Protein AF-A0AAV6AVP5-F1 (afdb_monomer)

Foldseek 3Di:
DDDDDDDDDDDDDDDDPPPPDPPVPAPEAEQECVQWPDWDWDDDPPRDIDIDTDGDDDDDPDDHHYDYPPDDLPDDQVPDDDDDPPDDDPDDDDDNPPPDPLSVLVVQAQHKDWDWDQDPPPRDTDIFIWRFHDPPVFTWTGGPPDIDTHDD

Mean predicted aligned error: 14.75 Å

Radius of gyration: 27.91 Å; Cα contacts (8 Å, |Δi|>4): 156; chains: 1; bounding box: 73×73×61 Å

Secondary structure (DSSP, 8-state):
--------------------------PEEEE-GGGEEEEEEEE-STT-EEEEEEE---PPSS--EEEE-S--TT--GGG-----TT--------------HHHHHHHTTTSEEEEEEE-TTT-PEEEEEEEEEE-BTB-EEEETTEEEES--

pLDDT: mean 81.39, std 17.06, range [33.38, 96.62]

Solvent-accessible surface area (backbone atoms only — not comparable to full-atom values): 10506 Å² total; per-residue (Å²): 142,85,84,89,85,87,84,88,81,89,76,95,75,79,89,75,79,75,74,75,70,75,77,81,65,48,68,76,40,79,43,52,69,87,36,52,76,49,75,48,78,47,81,52,75,92,90,40,68,52,74,48,78,41,66,66,77,90,82,70,93,74,80,76,38,75,42,75,46,92,62,68,92,81,62,57,71,95,73,68,81,88,86,59,91,98,62,82,87,88,79,87,86,80,84,84,76,66,87,39,76,64,53,52,50,60,72,36,49,79,33,82,44,80,46,77,45,65,40,92,88,78,68,48,73,48,77,48,64,27,34,32,70,43,61,92,88,50,45,29,34,33,46,85,96,45,78,46,70,57,78,131

Nearest PDB structures (foldseek):
  2y6e-assembly1_E  TM=3.381E-01  e=1.657E+00  Homo sapiens
  2y6e-assembly1_F  TM=3.401E-01  e=2.558E+00  Homo sapiens
  6crn-assembly1_A  TM=3.438E-01  e=2.260E+00  Homo sapiens

Structure (mmCIF, N/CA/C/O backbone):
data_AF-A0AAV6AVP5-F1
#
_entry.id   AF-A0AAV6AVP5-F1
#
loop_
_atom_site.group_PDB
_atom_site.id
_atom_site.type_symbol
_atom_site.label_atom_id
_atom_site.label_alt_id
_atom_site.label_comp_id
_atom_site.label_asym_id
_atom_site.label_entity_id
_atom_site.label_seq_id
_atom_site.pdbx_PDB_ins_code
_atom_site.Cartn_x
_atom_site.Cartn_y
_atom_site.Cartn_z
_atom_site.occupancy
_atom_site.B_iso_or_equiv
_atom_site.auth_seq_id
_atom_site.auth_comp_id
_atom_site.auth_asym_id
_atom_site.auth_atom_id
_atom_site.pdbx_PDB_model_num
ATOM 1 N N . MET A 1 1 ? -54.009 -37.747 -18.971 1.00 41.84 1 MET A N 1
ATOM 2 C CA . MET A 1 1 ? -53.974 -38.785 -20.026 1.00 41.84 1 MET A CA 1
ATOM 3 C C . MET A 1 1 ? -52.894 -38.330 -20.982 1.00 41.84 1 MET A C 1
ATOM 5 O O . MET A 1 1 ? -5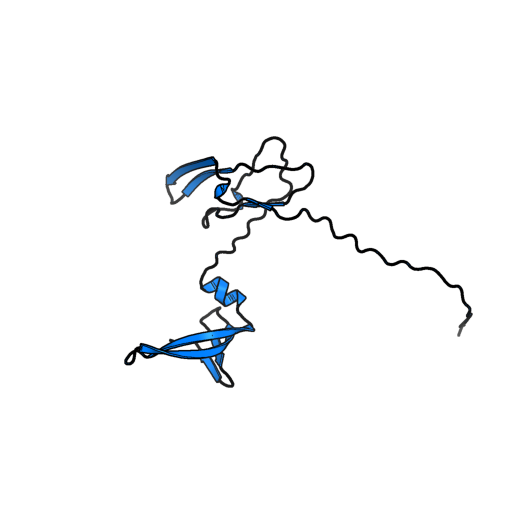3.072 -37.266 -21.544 1.00 41.84 1 MET A O 1
ATOM 9 N N . SER A 1 2 ? -51.694 -38.883 -21.063 1.00 33.38 2 SER A N 1
ATOM 10 C CA . SER A 1 2 ? -51.144 -40.251 -21.035 1.00 33.38 2 SER A CA 1
ATOM 11 C C . SER A 1 2 ? -49.611 -40.068 -20.927 1.00 33.38 2 SER A C 1
ATOM 13 O O . SER A 1 2 ? -49.127 -39.019 -21.327 1.00 33.38 2 SER A O 1
ATOM 15 N N . CYS A 1 3 ? -48.740 -40.957 -20.473 1.00 35.78 3 CYS A N 1
ATOM 16 C CA . CYS A 1 3 ? -48.776 -42.267 -19.842 1.00 35.78 3 CYS A CA 1
ATOM 17 C C . CYS A 1 3 ? -47.392 -42.399 -19.170 1.00 35.78 3 CYS A C 1
ATOM 19 O O . CYS A 1 3 ? -46.407 -41.865 -19.676 1.00 35.78 3 CYS A O 1
ATOM 21 N N . PHE A 1 4 ? -47.337 -43.056 -18.019 1.00 43.09 4 PHE A N 1
ATOM 22 C CA . PHE A 1 4 ? -46.135 -43.287 -17.223 1.00 43.09 4 PHE A CA 1
ATOM 23 C C . PHE A 1 4 ? -45.552 -44.643 -17.636 1.00 43.09 4 PHE A C 1
ATOM 25 O O . PHE A 1 4 ? -46.286 -45.628 -17.596 1.00 43.09 4 PHE A O 1
ATOM 32 N N . GLU A 1 5 ? -44.269 -44.722 -17.989 1.00 38.12 5 GLU A N 1
ATOM 33 C CA . GLU A 1 5 ? -43.551 -45.999 -18.039 1.00 38.12 5 GLU A CA 1
ATOM 34 C C . GLU A 1 5 ? -42.334 -45.958 -17.122 1.00 38.12 5 GLU A C 1
ATOM 36 O O . GLU A 1 5 ? -41.559 -45.003 -17.070 1.00 38.12 5 GLU A O 1
ATOM 41 N N . ARG A 1 6 ? -42.261 -47.013 -16.319 1.00 47.00 6 ARG A N 1
ATOM 42 C CA . ARG A 1 6 ? -41.409 -47.210 -15.161 1.00 47.00 6 ARG A CA 1
ATOM 43 C C . ARG A 1 6 ? -40.645 -48.492 -15.465 1.00 47.00 6 ARG A C 1
ATOM 45 O O . ARG A 1 6 ? -41.274 -49.545 -15.525 1.00 47.00 6 ARG A O 1
ATOM 52 N N . THR A 1 7 ? -39.326 -48.428 -15.612 1.00 46.28 7 THR A N 1
ATOM 53 C CA . THR A 1 7 ? -38.514 -49.645 -15.764 1.00 46.28 7 THR A CA 1
ATOM 54 C C . THR A 1 7 ? -37.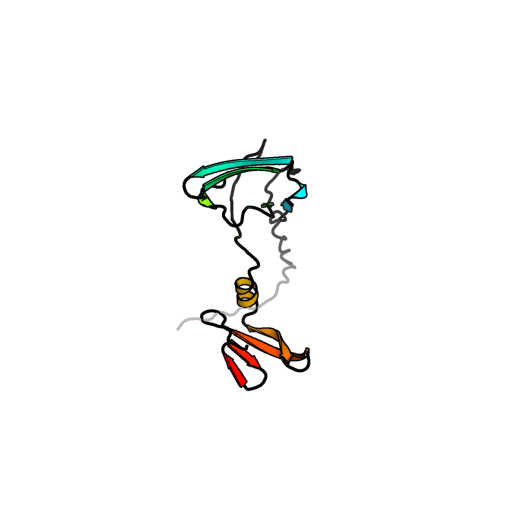248 -49.534 -14.928 1.00 46.28 7 THR A C 1
ATOM 56 O O . THR A 1 7 ? -36.420 -48.648 -15.114 1.00 46.28 7 THR A O 1
ATOM 59 N N . SER A 1 8 ? -37.147 -50.431 -13.952 1.00 42.53 8 SER A N 1
ATOM 60 C CA . SER A 1 8 ? -35.997 -50.671 -13.086 1.00 42.53 8 SER A CA 1
ATOM 61 C C . SER A 1 8 ? -35.027 -51.656 -13.737 1.00 42.53 8 SER A C 1
ATOM 63 O O . SER A 1 8 ? -35.500 -52.645 -14.289 1.00 42.53 8 SER A O 1
ATOM 65 N N . ALA A 1 9 ? -33.717 -51.466 -13.559 1.00 41.75 9 ALA A N 1
ATOM 66 C CA . ALA A 1 9 ? -32.787 -52.465 -13.002 1.00 41.75 9 ALA A CA 1
ATOM 67 C C . ALA A 1 9 ? -31.327 -52.144 -13.369 1.00 41.75 9 ALA A C 1
ATOM 69 O O . ALA A 1 9 ? -30.958 -52.117 -14.535 1.00 41.75 9 ALA A O 1
ATOM 70 N N . GLY A 1 10 ? -30.531 -51.939 -12.318 1.00 40.50 10 GLY A N 1
ATOM 71 C CA . GLY A 1 10 ? -29.137 -52.354 -12.140 1.00 40.50 10 GLY A CA 1
ATOM 72 C C . GLY A 1 10 ? -28.160 -52.339 -13.317 1.00 40.50 10 GLY A C 1
ATOM 73 O O . GLY A 1 10 ? -28.176 -53.229 -14.156 1.00 40.50 10 GLY A O 1
ATOM 74 N N . ALA A 1 11 ? -27.148 -51.481 -13.207 1.00 42.66 11 ALA A N 1
ATOM 75 C CA . ALA A 1 11 ? -25.770 -51.869 -13.490 1.00 42.66 11 ALA A CA 1
ATOM 76 C C . ALA A 1 11 ? -24.821 -50.961 -12.700 1.00 42.66 11 ALA A C 1
ATOM 78 O O . ALA A 1 11 ? -24.947 -49.738 -12.729 1.00 42.66 11 ALA A O 1
ATOM 79 N N . LEU A 1 12 ? -23.895 -51.584 -11.968 1.00 47.47 12 LEU A N 1
ATOM 80 C CA . LEU A 1 12 ? -22.757 -50.927 -11.341 1.00 47.47 12 LEU A CA 1
ATOM 81 C C . LEU A 1 12 ? -22.002 -50.102 -12.393 1.00 47.47 12 LEU A C 1
ATOM 83 O O . LEU A 1 12 ? -21.550 -50.658 -13.392 1.00 47.47 12 LEU A O 1
ATOM 87 N N . ALA A 1 13 ? -21.813 -48.809 -12.143 1.00 44.09 13 ALA A N 1
ATOM 88 C CA . ALA A 1 13 ? -20.882 -47.980 -12.894 1.00 44.09 13 ALA A CA 1
ATOM 89 C C . ALA A 1 13 ? -19.922 -47.307 -11.914 1.00 44.09 13 ALA A C 1
ATOM 91 O O . ALA A 1 13 ? -20.317 -46.752 -10.889 1.00 44.09 13 ALA A O 1
ATOM 92 N N . ALA A 1 14 ? -18.647 -47.475 -12.225 1.00 44.56 14 ALA A N 1
ATOM 93 C CA . ALA A 1 14 ? -17.501 -47.208 -11.392 1.00 44.56 14 ALA A CA 1
ATOM 94 C C . ALA A 1 14 ? -17.363 -45.740 -10.960 1.00 44.56 14 ALA A C 1
ATOM 96 O O . ALA A 1 14 ? -17.593 -44.813 -11.729 1.00 44.56 14 ALA A O 1
ATOM 97 N N . LEU A 1 15 ? -16.913 -45.590 -9.715 1.00 53.75 15 LEU A N 1
ATOM 98 C CA . LEU A 1 15 ? -15.868 -44.675 -9.261 1.00 53.75 15 LEU A CA 1
ATOM 99 C C . LEU A 1 15 ? -15.406 -43.624 -10.291 1.00 53.75 15 LEU A C 1
ATOM 101 O O . LEU A 1 15 ? -14.488 -43.860 -11.072 1.00 53.75 15 LEU A O 1
ATOM 105 N N . ALA A 1 16 ? -15.967 -42.425 -10.195 1.00 46.22 16 ALA A N 1
ATOM 106 C CA . ALA A 1 16 ? -15.292 -41.208 -10.617 1.00 46.22 16 ALA A CA 1
ATOM 107 C C . ALA A 1 16 ? -15.152 -40.318 -9.379 1.00 46.22 16 ALA A C 1
ATOM 109 O O . ALA A 1 16 ? -15.966 -39.429 -9.136 1.00 46.22 16 ALA A O 1
ATOM 110 N N . LEU A 1 17 ? -14.124 -40.584 -8.562 1.00 50.38 17 LEU A N 1
ATOM 111 C CA . LEU A 1 17 ? -13.560 -39.516 -7.743 1.00 50.38 17 LEU A CA 1
ATOM 112 C C . LEU A 1 17 ? -13.022 -38.493 -8.745 1.00 50.38 17 LEU A C 1
ATOM 114 O O . LEU A 1 17 ? -11.951 -38.681 -9.320 1.00 50.38 17 LEU A O 1
ATOM 118 N N . ALA A 1 18 ? -13.803 -37.447 -8.996 1.00 50.84 18 ALA A N 1
ATOM 119 C CA . ALA A 1 18 ? -13.290 -36.236 -9.597 1.00 50.84 18 ALA A CA 1
ATOM 120 C C . ALA A 1 18 ? -12.212 -35.715 -8.642 1.00 50.84 18 ALA A C 1
ATOM 122 O O . ALA A 1 18 ? -12.508 -35.115 -7.610 1.00 50.84 18 ALA A O 1
ATOM 123 N N . LEU A 1 19 ? -10.954 -36.027 -8.954 1.00 52.81 19 LEU A N 1
ATOM 124 C CA . LEU A 1 19 ? -9.812 -35.282 -8.459 1.00 52.81 19 LEU A CA 1
ATOM 125 C C . LEU A 1 19 ? -10.066 -33.840 -8.886 1.00 52.81 19 LEU A C 1
ATOM 127 O O . LEU A 1 19 ? -9.881 -33.493 -10.051 1.00 52.81 19 LEU A O 1
ATOM 131 N N . ALA A 1 20 ? -10.557 -33.028 -7.951 1.00 54.00 20 ALA A N 1
ATOM 132 C CA . ALA A 1 20 ? -10.420 -31.592 -8.040 1.00 54.00 20 ALA A CA 1
ATOM 133 C C . ALA A 1 20 ? -8.921 -31.354 -8.219 1.00 54.00 20 ALA A C 1
ATOM 135 O O . ALA A 1 20 ? -8.138 -31.542 -7.284 1.00 54.00 20 ALA A O 1
ATOM 136 N N . ALA A 1 21 ? -8.511 -31.068 -9.455 1.00 55.28 21 ALA A N 1
ATOM 137 C CA . ALA A 1 21 ? -7.186 -30.548 -9.696 1.00 55.28 21 ALA A CA 1
ATOM 138 C C . ALA A 1 21 ? -7.073 -29.327 -8.780 1.00 55.28 21 ALA A C 1
ATOM 140 O O . ALA A 1 21 ? -7.981 -28.488 -8.806 1.00 55.28 21 ALA A O 1
ATOM 141 N N . PRO A 1 22 ? -6.039 -29.227 -7.928 1.00 50.34 22 PRO A N 1
ATOM 142 C CA . PRO A 1 22 ? -5.747 -27.935 -7.354 1.00 50.34 22 PRO A CA 1
ATOM 143 C C . PRO A 1 22 ? -5.574 -27.027 -8.564 1.00 50.34 22 PRO A C 1
ATOM 145 O O . PRO A 1 22 ? -4.769 -27.338 -9.447 1.00 50.34 22 PRO A O 1
ATOM 148 N N . ASP A 1 23 ? -6.388 -25.976 -8.656 1.00 48.03 23 ASP A N 1
ATOM 149 C CA . ASP A 1 23 ? -6.064 -24.863 -9.525 1.00 48.03 23 ASP A CA 1
ATOM 150 C C . ASP A 1 23 ? -4.599 -24.572 -9.228 1.00 48.03 23 ASP A C 1
ATOM 152 O O . ASP A 1 23 ? -4.240 -24.181 -8.112 1.00 48.03 23 ASP A O 1
ATOM 156 N N . ALA A 1 24 ? -3.730 -24.853 -10.196 1.00 49.91 24 ALA A N 1
ATOM 157 C CA . ALA A 1 24 ? -2.346 -24.430 -10.159 1.00 49.91 24 ALA A CA 1
ATOM 158 C C . ALA A 1 24 ? -2.346 -22.918 -10.414 1.00 49.91 24 ALA A C 1
ATOM 160 O O . ALA A 1 24 ? -1.735 -22.420 -11.355 1.00 49.91 24 ALA A O 1
ATOM 161 N N . GLY A 1 25 ? -3.105 -22.184 -9.595 1.00 55.25 25 GLY A N 1
ATOM 162 C CA . GLY A 1 25 ? -2.993 -20.758 -9.451 1.00 55.25 25 GLY A CA 1
ATOM 163 C C . GLY A 1 25 ? -1.559 -20.521 -9.036 1.00 55.25 25 GLY A C 1
ATOM 164 O O . GLY A 1 25 ? -1.102 -21.063 -8.027 1.00 55.25 25 GLY A O 1
ATOM 165 N N . ALA A 1 26 ? -0.831 -19.797 -9.879 1.00 64.00 26 ALA A N 1
ATOM 166 C CA . ALA A 1 26 ? 0.538 -19.417 -9.609 1.00 64.00 26 ALA A CA 1
ATOM 167 C C . ALA A 1 26 ? 0.635 -18.923 -8.161 1.00 64.00 26 ALA A C 1
ATOM 169 O O . ALA A 1 26 ? -0.020 -17.941 -7.804 1.00 64.00 26 ALA A O 1
ATOM 170 N N . GLN A 1 27 ? 1.390 -19.644 -7.324 1.00 73.38 27 GLN A N 1
ATOM 171 C CA . GLN A 1 27 ? 1.565 -19.259 -5.929 1.00 73.38 27 GLN A CA 1
ATOM 172 C C . GLN A 1 27 ? 2.105 -17.830 -5.887 1.00 73.38 27 GLN A C 1
ATOM 174 O O . GLN A 1 27 ? 3.053 -17.493 -6.602 1.00 73.38 27 GLN A O 1
ATOM 179 N N . GLU A 1 28 ? 1.464 -16.989 -5.080 1.00 84.06 28 GLU A N 1
ATOM 180 C CA . GLU A 1 28 ? 1.883 -15.609 -4.906 1.00 84.06 28 GLU A CA 1
ATOM 181 C C . GLU A 1 28 ? 3.241 -15.569 -4.217 1.00 84.06 28 GLU A C 1
ATOM 183 O O . GLU A 1 28 ? 3.418 -16.082 -3.111 1.00 84.06 28 GLU A O 1
ATOM 188 N N . ARG A 1 29 ? 4.217 -14.961 -4.890 1.00 90.12 29 ARG A N 1
ATOM 189 C CA . ARG A 1 29 ? 5.558 -14.777 -4.356 1.00 90.12 29 ARG A CA 1
ATOM 190 C C . ARG A 1 29 ? 5.741 -13.338 -3.908 1.00 90.12 29 ARG A C 1
ATOM 192 O O . ARG A 1 29 ? 5.702 -12.414 -4.720 1.00 90.12 29 ARG A O 1
ATOM 199 N N . ALA A 1 30 ? 6.019 -13.165 -2.622 1.00 90.00 30 ALA A N 1
ATOM 200 C CA . ALA A 1 30 ? 6.412 -11.881 -2.067 1.00 90.00 30 ALA A CA 1
ATOM 201 C C . ALA A 1 30 ? 7.763 -11.414 -2.635 1.00 90.00 30 ALA A C 1
ATOM 203 O O . ALA A 1 30 ? 8.727 -12.179 -2.718 1.00 90.00 30 ALA A O 1
ATOM 204 N N . VAL A 1 31 ? 7.828 -10.135 -2.989 1.00 92.88 31 VAL A N 1
ATOM 205 C CA . VAL A 1 31 ? 9.036 -9.394 -3.351 1.00 92.88 31 VAL A CA 1
ATOM 206 C C . VAL A 1 31 ? 9.225 -8.315 -2.281 1.00 92.88 31 VAL A C 1
ATOM 208 O O . VAL A 1 31 ? 8.717 -7.199 -2.439 1.00 92.88 31 VAL A O 1
ATOM 211 N N . PRO A 1 32 ? 9.893 -8.639 -1.162 1.00 91.25 32 PRO A N 1
ATOM 212 C CA . PRO A 1 32 ? 10.068 -7.707 -0.055 1.00 91.25 32 PRO A CA 1
ATOM 213 C C . PRO A 1 32 ? 11.067 -6.585 -0.411 1.00 91.25 32 PRO A C 1
ATOM 215 O O . PRO A 1 32 ? 11.767 -6.676 -1.428 1.00 91.25 32 PRO A O 1
ATOM 218 N N . PRO A 1 33 ? 11.162 -5.519 0.407 1.00 90.69 33 PRO A N 1
ATOM 219 C CA . PRO A 1 33 ? 12.118 -4.422 0.197 1.00 90.69 33 PRO A CA 1
ATOM 220 C C . PRO A 1 33 ? 13.584 -4.886 0.169 1.00 90.69 33 PRO A C 1
ATOM 222 O O . PRO A 1 33 ? 14.438 -4.240 -0.423 1.00 90.69 33 PRO A O 1
ATOM 225 N N . GLU A 1 34 ? 13.888 -6.057 0.720 1.00 94.62 34 GLU A N 1
ATOM 226 C CA . GLU A 1 34 ? 15.229 -6.667 0.736 1.00 94.62 34 GLU A CA 1
ATOM 227 C C . GLU A 1 34 ? 15.742 -7.001 -0.676 1.00 94.62 34 GLU A C 1
ATOM 229 O O . GLU A 1 34 ? 16.945 -7.057 -0.929 1.00 94.62 34 GLU A O 1
ATOM 234 N N . ASN A 1 35 ? 14.823 -7.180 -1.628 1.00 95.44 35 ASN A N 1
ATOM 235 C CA . ASN A 1 35 ? 15.130 -7.412 -3.035 1.00 95.44 35 ASN A CA 1
ATOM 236 C C . ASN A 1 35 ? 15.451 -6.115 -3.797 1.00 95.44 35 ASN A C 1
ATOM 238 O O . ASN A 1 35 ? 15.798 -6.173 -4.982 1.00 95.44 35 ASN A O 1
ATOM 242 N N . GLN A 1 36 ? 15.322 -4.949 -3.162 1.00 96.19 36 GLN A N 1
ATOM 243 C CA . GLN A 1 36 ? 15.578 -3.646 -3.761 1.00 96.19 36 GLN A CA 1
ATOM 244 C C . GLN A 1 36 ? 17.071 -3.434 -4.018 1.00 96.19 36 GLN A C 1
ATOM 246 O O . GLN A 1 36 ? 17.919 -3.515 -3.137 1.00 96.19 36 GLN A O 1
ATOM 251 N N . THR A 1 37 ? 17.398 -3.125 -5.269 1.00 96.62 37 THR A N 1
ATOM 252 C CA . THR A 1 37 ? 18.777 -2.900 -5.728 1.00 96.62 37 THR A CA 1
ATOM 253 C C . THR A 1 37 ? 19.079 -1.434 -6.003 1.00 96.62 37 THR A C 1
ATOM 255 O O . THR A 1 37 ? 20.246 -1.057 -6.071 1.00 96.62 37 THR A O 1
ATOM 258 N N . ALA A 1 38 ? 18.050 -0.620 -6.236 1.00 96.19 38 ALA A N 1
ATOM 259 C CA . ALA A 1 38 ? 18.171 0.816 -6.434 1.00 96.19 38 ALA A CA 1
ATOM 260 C C . ALA A 1 38 ? 16.814 1.491 -6.215 1.00 96.19 38 ALA A C 1
ATOM 262 O O . ALA A 1 38 ? 15.785 0.942 -6.603 1.00 96.19 38 ALA A O 1
ATOM 263 N N . VAL A 1 39 ? 16.840 2.705 -5.664 1.00 95.38 39 VAL A N 1
ATOM 264 C CA . VAL A 1 39 ? 15.713 3.642 -5.683 1.00 95.38 39 VAL A CA 1
ATOM 265 C C . VAL A 1 39 ? 16.212 5.003 -6.134 1.00 95.38 39 VAL A C 1
ATOM 267 O O . VAL A 1 39 ? 17.280 5.449 -5.718 1.00 95.38 39 VAL A O 1
ATOM 270 N N . ALA A 1 40 ? 15.430 5.663 -6.979 1.00 96.56 40 ALA A N 1
ATOM 271 C CA . ALA A 1 40 ? 15.630 7.056 -7.337 1.00 96.56 40 ALA A CA 1
ATOM 272 C C . ALA A 1 40 ? 14.309 7.811 -7.209 1.00 96.56 40 ALA A C 1
ATOM 274 O O . ALA A 1 40 ? 13.265 7.327 -7.647 1.00 96.56 40 ALA A O 1
ATOM 275 N N . VAL A 1 41 ? 14.372 9.008 -6.630 1.00 95.00 41 VAL A N 1
ATOM 276 C CA . VAL A 1 41 ? 13.217 9.887 -6.442 1.00 95.00 41 VAL A CA 1
ATOM 277 C C . VAL A 1 41 ? 13.504 11.207 -7.142 1.00 95.00 41 VAL A C 1
ATOM 279 O O . VAL A 1 41 ? 14.548 11.818 -6.929 1.00 95.00 41 VAL A O 1
ATOM 282 N N . THR A 1 42 ? 12.591 11.640 -8.005 1.00 96.12 42 THR A N 1
ATOM 283 C CA . THR A 1 42 ? 12.605 12.971 -8.620 1.00 96.12 42 THR A CA 1
ATOM 284 C C . THR A 1 42 ? 11.395 13.736 -8.117 1.00 96.12 42 THR A C 1
ATOM 286 O O . THR A 1 42 ? 10.268 13.281 -8.289 1.00 96.12 42 THR A O 1
ATOM 289 N N . ILE A 1 43 ? 11.633 14.875 -7.474 1.00 95.19 43 ILE A N 1
ATOM 290 C CA . ILE A 1 43 ? 10.588 15.690 -6.855 1.00 95.19 43 ILE A CA 1
ATOM 291 C C . ILE A 1 43 ? 10.155 16.767 -7.848 1.00 95.19 43 ILE A C 1
ATOM 293 O O . ILE A 1 43 ? 10.998 17.466 -8.413 1.00 95.19 43 ILE A O 1
ATOM 297 N N . TYR A 1 44 ? 8.848 16.896 -8.038 1.00 93.25 44 TYR A N 1
ATOM 298 C CA . TYR A 1 44 ? 8.214 17.956 -8.810 1.00 93.25 44 TYR A CA 1
ATOM 299 C C . TYR A 1 44 ? 7.512 18.938 -7.867 1.00 93.25 44 TYR A C 1
ATOM 301 O O . TYR A 1 44 ? 7.410 18.728 -6.657 1.00 93.25 44 TYR A O 1
ATOM 309 N N . ASN A 1 45 ? 7.030 20.042 -8.427 1.00 90.12 45 ASN A N 1
ATOM 310 C CA . ASN A 1 45 ? 6.086 20.912 -7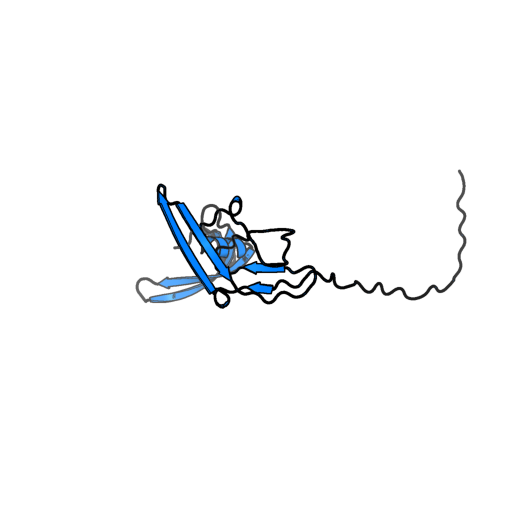.741 1.00 90.12 45 ASN A CA 1
ATOM 311 C C . ASN A 1 45 ? 4.755 20.177 -7.467 1.00 90.12 45 ASN A C 1
ATOM 313 O O . ASN A 1 45 ? 4.532 19.062 -7.933 1.00 90.12 45 ASN A O 1
ATOM 317 N N . GLU A 1 46 ? 3.872 20.805 -6.686 1.00 91.44 46 GLU A N 1
ATOM 318 C CA . GLU A 1 46 ? 2.510 20.298 -6.423 1.00 91.44 46 GLU A CA 1
ATOM 319 C C . GLU A 1 46 ? 2.455 18.957 -5.668 1.00 91.44 46 GLU A C 1
ATOM 321 O O . GLU A 1 46 ? 1.511 18.188 -5.815 1.00 91.44 46 GLU A O 1
ATOM 326 N N . ASN A 1 47 ? 3.449 18.692 -4.811 1.00 88.81 47 ASN A N 1
ATOM 327 C CA . ASN A 1 47 ? 3.538 17.471 -3.996 1.00 88.81 47 ASN A CA 1
ATOM 328 C C . ASN A 1 47 ? 3.594 16.169 -4.821 1.00 88.81 47 ASN A C 1
ATOM 330 O O . ASN A 1 47 ? 3.215 15.109 -4.327 1.00 88.81 47 ASN A O 1
ATOM 334 N N . LEU A 1 48 ? 4.082 16.228 -6.065 1.00 93.62 48 LEU A N 1
ATOM 335 C CA . LEU A 1 48 ? 4.270 15.053 -6.912 1.00 93.62 48 LEU A CA 1
ATOM 336 C C . LEU A 1 48 ? 5.736 14.608 -6.917 1.00 93.62 48 LEU A C 1
ATOM 338 O O . LEU A 1 48 ? 6.657 15.421 -6.983 1.00 93.62 48 LEU A O 1
ATOM 342 N N . ALA A 1 49 ? 5.966 13.298 -6.916 1.00 94.94 49 ALA A N 1
ATOM 343 C CA . ALA A 1 49 ? 7.286 12.723 -7.128 1.00 94.94 49 ALA A CA 1
ATOM 344 C C . ALA A 1 49 ? 7.217 11.552 -8.113 1.00 94.94 49 ALA A C 1
ATOM 346 O O . ALA A 1 49 ? 6.279 10.757 -8.087 1.00 94.94 49 ALA A O 1
ATOM 347 N N . LEU A 1 50 ? 8.239 11.428 -8.961 1.00 94.75 50 LEU A N 1
ATOM 348 C CA . LEU A 1 50 ? 8.490 10.222 -9.742 1.00 94.75 50 LEU A CA 1
ATOM 349 C C . LEU A 1 50 ? 9.430 9.318 -8.947 1.00 94.75 50 LEU A C 1
ATOM 351 O O . LEU A 1 50 ? 10.566 9.700 -8.655 1.00 94.75 50 LEU A O 1
ATOM 355 N N . VAL A 1 51 ? 8.968 8.110 -8.640 1.00 94.94 51 VAL A N 1
ATOM 356 C CA . VAL A 1 51 ? 9.755 7.084 -7.952 1.00 94.94 51 VAL A CA 1
ATOM 357 C C . VAL A 1 51 ? 10.128 5.993 -8.950 1.00 94.94 51 VAL A C 1
ATOM 359 O O . VAL A 1 51 ? 9.269 5.450 -9.640 1.00 94.94 51 VAL A O 1
ATOM 362 N N . LYS A 1 52 ? 11.418 5.667 -9.029 1.00 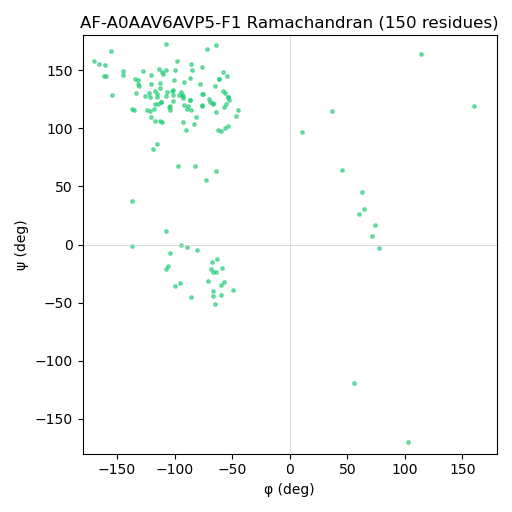95.50 52 LYS A N 1
ATOM 363 C CA . LYS A 1 52 ? 11.939 4.509 -9.761 1.00 95.50 52 LYS A CA 1
ATOM 364 C C . LYS A 1 52 ? 12.511 3.525 -8.751 1.00 95.50 52 LYS A C 1
ATOM 366 O O . LYS A 1 52 ? 13.584 3.777 -8.211 1.00 95.50 52 LYS A O 1
ATOM 371 N N . ASP A 1 53 ? 11.803 2.428 -8.514 1.00 95.38 53 ASP A N 1
ATOM 372 C CA . ASP A 1 53 ? 12.254 1.298 -7.696 1.00 95.38 53 ASP A CA 1
ATOM 373 C C . ASP A 1 53 ? 12.694 0.154 -8.624 1.00 95.38 53 ASP A C 1
ATOM 375 O O . ASP A 1 53 ? 11.995 -0.188 -9.581 1.00 95.38 53 ASP A O 1
ATOM 379 N N . ARG A 1 54 ? 13.875 -0.420 -8.372 1.00 95.56 54 ARG A N 1
ATOM 380 C CA . ARG A 1 54 ? 14.373 -1.596 -9.086 1.00 95.56 54 ARG A CA 1
ATOM 381 C C . ARG A 1 54 ? 14.648 -2.729 -8.111 1.00 95.56 54 ARG A C 1
ATOM 383 O O . ARG A 1 54 ? 15.630 -2.680 -7.364 1.00 95.56 54 ARG A O 1
ATOM 390 N N . ARG A 1 55 ? 13.888 -3.818 -8.231 1.00 95.69 55 ARG A N 1
ATOM 391 C CA . ARG A 1 55 ? 14.063 -5.039 -7.431 1.00 95.69 55 ARG A CA 1
ATOM 392 C C . ARG A 1 55 ? 14.593 -6.203 -8.264 1.00 95.69 55 ARG A C 1
ATOM 394 O O . ARG A 1 55 ? 14.288 -6.313 -9.450 1.00 95.69 55 ARG A O 1
ATOM 401 N N . ARG A 1 56 ? 15.404 -7.068 -7.651 1.00 94.69 56 ARG A N 1
ATOM 402 C CA . ARG A 1 56 ? 15.859 -8.328 -8.253 1.00 94.69 56 ARG A CA 1
ATOM 403 C C . ARG A 1 56 ? 14.915 -9.449 -7.842 1.00 94.69 56 ARG A C 1
ATOM 405 O O . ARG A 1 56 ? 14.717 -9.678 -6.654 1.00 94.69 56 ARG A O 1
ATOM 412 N N . VAL A 1 57 ? 14.377 -10.165 -8.820 1.00 92.12 57 VAL A N 1
ATOM 413 C CA . VAL A 1 57 ? 13.478 -11.301 -8.598 1.00 92.12 57 VAL A CA 1
ATOM 414 C C . VAL A 1 57 ? 13.923 -12.445 -9.493 1.00 92.12 57 VAL A C 1
ATOM 416 O O . VAL A 1 57 ? 14.130 -12.244 -10.688 1.00 92.12 57 VAL A O 1
ATOM 419 N N . ASP A 1 58 ? 14.063 -13.634 -8.918 1.00 90.00 58 ASP A N 1
ATOM 420 C CA . ASP A 1 58 ? 14.342 -14.842 -9.689 1.00 90.00 58 ASP A CA 1
ATOM 421 C C . ASP A 1 58 ? 13.037 -15.369 -10.268 1.00 90.00 58 ASP A C 1
ATOM 423 O O . ASP A 1 58 ? 12.177 -15.846 -9.52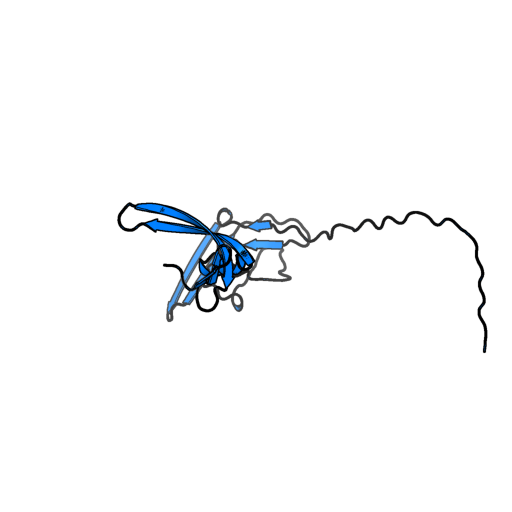9 1.00 90.00 58 ASP A O 1
ATOM 427 N N . LEU A 1 59 ? 12.869 -15.267 -11.579 1.00 88.44 59 LEU A N 1
ATOM 428 C CA . LEU A 1 59 ? 11.660 -15.732 -12.244 1.00 88.44 59 LEU A CA 1
ATOM 429 C C . LEU A 1 59 ? 11.832 -17.173 -12.703 1.00 88.44 59 LEU A C 1
ATOM 431 O O . LEU A 1 59 ? 12.886 -17.567 -13.204 1.00 88.44 59 LEU A O 1
ATOM 435 N N . THR A 1 60 ? 10.773 -17.953 -12.548 1.00 85.12 60 THR A N 1
ATOM 436 C CA . THR A 1 60 ? 10.648 -19.267 -13.173 1.00 85.12 60 THR A CA 1
ATOM 437 C C . THR A 1 60 ? 9.775 -19.124 -14.412 1.00 85.12 60 THR A C 1
ATOM 439 O O . THR A 1 60 ? 8.900 -18.264 -14.461 1.00 85.12 60 THR A O 1
ATOM 442 N N . GLY A 1 61 ? 9.988 -19.959 -15.428 1.00 84.38 61 GLY A N 1
ATOM 443 C CA . GLY A 1 61 ? 9.141 -19.928 -16.621 1.00 84.38 61 GLY A CA 1
ATOM 444 C C . GLY A 1 61 ? 7.660 -20.166 -16.293 1.00 84.38 61 GLY A C 1
ATOM 445 O O . GLY A 1 61 ? 7.339 -20.913 -15.369 1.00 84.38 61 GLY A O 1
ATOM 446 N N . GLY A 1 62 ? 6.772 -19.552 -17.077 1.00 89.31 62 GLY A N 1
ATOM 447 C CA . GLY A 1 62 ? 5.319 -19.669 -16.926 1.00 89.31 62 GLY A CA 1
ATOM 448 C C . GLY A 1 62 ? 4.668 -18.451 -16.267 1.00 89.31 62 GLY A C 1
ATOM 449 O O . GLY A 1 62 ? 5.285 -17.397 -16.121 1.00 89.31 62 GLY A O 1
ATOM 450 N N . LEU A 1 63 ? 3.390 -18.592 -15.909 1.00 90.56 63 LEU A N 1
ATOM 451 C CA . LEU A 1 63 ? 2.641 -17.551 -15.208 1.00 90.56 63 LEU A CA 1
ATOM 452 C C . LEU A 1 63 ? 3.063 -17.509 -13.739 1.00 90.56 63 LEU A C 1
ATOM 454 O O . LEU A 1 63 ? 3.063 -18.532 -13.056 1.00 90.56 63 LEU A O 1
ATOM 458 N N . GLN A 1 64 ? 3.400 -16.316 -13.256 1.00 90.62 64 GLN A N 1
ATOM 459 C CA . GLN A 1 64 ? 3.769 -16.074 -11.866 1.00 90.62 64 GLN A CA 1
ATOM 460 C C . GLN A 1 64 ? 3.016 -14.866 -11.321 1.00 90.62 64 GLN A C 1
ATOM 462 O O . GLN A 1 64 ? 2.864 -13.863 -12.017 1.00 90.62 64 GLN A O 1
ATOM 467 N N . ARG A 1 65 ? 2.589 -14.950 -10.060 1.00 91.94 65 ARG A N 1
ATOM 468 C CA . ARG A 1 65 ? 2.040 -13.816 -9.319 1.00 91.94 65 ARG A CA 1
ATOM 469 C C . ARG A 1 65 ? 3.115 -13.276 -8.382 1.00 91.94 65 ARG A C 1
ATOM 471 O O . ARG A 1 65 ? 3.660 -14.027 -7.576 1.00 91.94 65 ARG A O 1
ATOM 478 N N . LEU A 1 66 ? 3.425 -11.989 -8.506 1.00 91.81 66 LEU A N 1
ATOM 479 C CA . LEU A 1 66 ? 4.436 -11.307 -7.700 1.00 91.81 66 LEU A CA 1
ATOM 480 C C . LEU A 1 66 ? 3.774 -10.213 -6.867 1.00 91.81 66 LEU A C 1
ATOM 482 O O . LEU A 1 66 ? 3.027 -9.406 -7.411 1.00 91.81 66 LEU A O 1
ATOM 486 N N . SER A 1 67 ? 4.100 -10.170 -5.578 1.00 91.94 67 SER A N 1
ATOM 487 C CA . SER A 1 67 ? 3.566 -9.192 -4.629 1.00 91.94 67 SER A CA 1
ATOM 488 C C . SER A 1 67 ? 4.672 -8.235 -4.201 1.00 91.94 67 SER A C 1
ATOM 490 O O . SER A 1 67 ? 5.584 -8.621 -3.469 1.00 91.94 67 SER A O 1
ATOM 492 N N . PHE A 1 68 ? 4.648 -7.001 -4.702 1.00 91.62 68 PHE A N 1
ATOM 493 C CA . PHE A 1 68 ? 5.637 -5.983 -4.345 1.00 91.62 68 PHE A CA 1
ATOM 494 C C . PHE A 1 68 ? 5.228 -5.323 -3.030 1.00 91.62 68 PHE A C 1
ATOM 496 O O . PHE A 1 68 ? 4.325 -4.493 -2.993 1.00 91.62 68 PHE A O 1
ATOM 503 N N . ILE A 1 69 ? 5.903 -5.707 -1.951 1.00 89.44 69 ILE A N 1
ATOM 504 C CA . ILE A 1 69 ? 5.600 -5.220 -0.601 1.00 89.44 69 ILE A CA 1
ATOM 505 C C . ILE A 1 69 ? 6.314 -3.885 -0.370 1.00 89.44 69 ILE A C 1
ATOM 507 O O . ILE A 1 69 ? 7.402 -3.671 -0.904 1.00 89.44 69 ILE A O 1
ATOM 511 N N . ASP A 1 70 ? 5.741 -3.009 0.454 1.00 87.31 70 ASP A N 1
ATOM 512 C CA . ASP A 1 70 ? 6.359 -1.731 0.836 1.00 87.31 70 ASP A CA 1
ATOM 513 C C . ASP A 1 70 ? 6.566 -0.791 -0.367 1.00 87.31 70 ASP A C 1
ATOM 515 O O . ASP A 1 70 ? 7.633 -0.226 -0.607 1.00 87.31 70 ASP A O 1
ATOM 519 N N . VAL A 1 71 ? 5.526 -0.685 -1.197 1.00 89.38 71 VAL A N 1
ATOM 520 C CA . VAL A 1 71 ? 5.397 0.380 -2.198 1.00 89.38 71 VAL A CA 1
ATOM 521 C C . VAL A 1 71 ? 4.768 1.613 -1.550 1.00 89.38 71 VAL A C 1
ATOM 523 O O . VAL A 1 71 ? 4.060 1.507 -0.550 1.00 89.38 71 VAL A O 1
ATOM 526 N N . SER A 1 72 ? 5.020 2.800 -2.110 1.00 87.94 72 SER A N 1
ATOM 527 C CA . SER A 1 72 ? 4.525 4.053 -1.527 1.00 87.94 72 SER A CA 1
ATOM 528 C C . SER A 1 72 ? 3.013 4.017 -1.295 1.00 87.94 72 SER A C 1
ATOM 530 O O . SER A 1 72 ? 2.241 3.822 -2.229 1.00 87.94 72 SER A O 1
ATOM 532 N N . ALA A 1 73 ? 2.593 4.323 -0.068 1.00 83.81 73 ALA A N 1
ATOM 533 C CA . ALA A 1 73 ? 1.187 4.504 0.292 1.00 83.81 73 ALA A CA 1
ATOM 534 C C . ALA A 1 73 ? 0.509 5.681 -0.444 1.00 83.81 73 ALA A C 1
ATOM 536 O O . ALA A 1 73 ? -0.704 5.833 -0.396 1.00 83.81 73 ALA A O 1
ATOM 537 N N . GLN A 1 74 ? 1.278 6.548 -1.104 1.00 87.56 74 GLN A N 1
ATOM 538 C CA . GLN A 1 74 ? 0.753 7.658 -1.906 1.00 87.56 74 GLN A CA 1
ATOM 539 C C . GLN A 1 74 ? 0.914 7.409 -3.412 1.00 87.56 74 GLN A C 1
ATOM 541 O O . GLN A 1 74 ? 0.778 8.334 -4.214 1.00 87.56 74 GLN A O 1
ATOM 546 N N . ILE A 1 75 ? 1.259 6.180 -3.816 1.00 89.56 75 ILE A N 1
ATOM 547 C CA . ILE A 1 75 ? 1.339 5.831 -5.232 1.00 89.56 75 ILE A CA 1
ATOM 548 C C . ILE A 1 75 ? -0.031 6.003 -5.889 1.00 89.56 75 ILE A C 1
ATOM 550 O O . ILE A 1 75 ? -1.065 5.693 -5.305 1.00 89.56 75 ILE A O 1
ATOM 554 N N . ARG A 1 76 ? -0.025 6.485 -7.131 1.00 90.56 76 ARG A N 1
ATOM 555 C CA . ARG A 1 76 ? -1.204 6.496 -7.998 1.00 90.56 76 ARG A CA 1
ATOM 556 C C . ARG A 1 76 ? -1.171 5.220 -8.837 1.00 90.56 76 ARG A C 1
ATOM 558 O O . ARG A 1 76 ? -0.321 5.153 -9.735 1.00 90.56 76 ARG A O 1
ATOM 565 N N . PRO A 1 77 ? -2.005 4.205 -8.548 1.00 88.75 77 PRO A N 1
ATOM 566 C CA . PRO A 1 77 ? -1.887 2.882 -9.166 1.00 88.75 77 PRO A CA 1
ATOM 567 C C . PRO A 1 77 ? -1.958 2.925 -10.689 1.00 88.75 77 PRO A C 1
ATOM 569 O O . PRO A 1 77 ? -1.257 2.181 -11.366 1.00 88.75 77 PRO A O 1
ATOM 572 N N . GLU A 1 78 ? -2.724 3.872 -11.230 1.00 88.19 78 GLU A N 1
ATOM 573 C CA . GLU A 1 78 ? -2.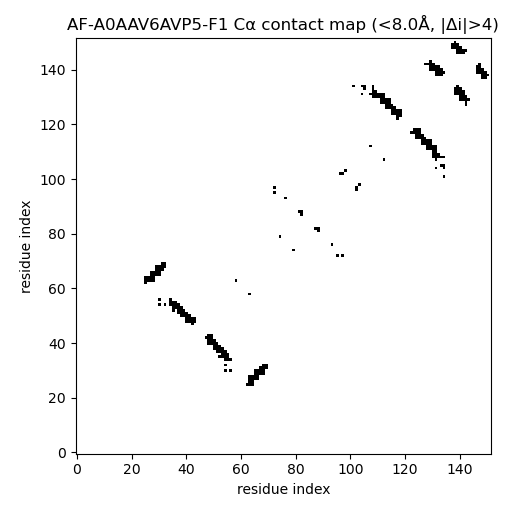925 4.073 -12.665 1.00 88.19 78 GLU A CA 1
ATOM 574 C C . GLU A 1 78 ? -1.652 4.542 -13.386 1.00 88.19 78 GLU A C 1
ATOM 576 O O . GLU A 1 78 ? -1.583 4.521 -14.612 1.00 88.19 78 GLU A O 1
ATOM 581 N N . THR A 1 79 ? -0.643 4.995 -12.635 1.00 91.38 79 THR A N 1
ATOM 582 C CA . THR A 1 79 ? 0.637 5.489 -13.165 1.00 91.38 79 THR A CA 1
ATOM 583 C C . THR A 1 79 ? 1.782 4.491 -13.002 1.00 91.38 79 THR A C 1
ATOM 585 O O . THR A 1 79 ? 2.882 4.724 -13.507 1.00 91.38 79 THR A O 1
ATOM 588 N N . ALA A 1 80 ? 1.556 3.388 -12.286 1.00 91.56 80 ALA A N 1
ATOM 589 C CA . ALA A 1 80 ? 2.594 2.418 -11.987 1.00 91.56 80 ALA A CA 1
ATOM 590 C C . ALA A 1 80 ? 2.893 1.557 -13.221 1.00 91.56 80 ALA A C 1
ATOM 592 O O . ALA A 1 80 ? 2.031 0.826 -13.698 1.00 91.56 80 ALA A O 1
ATOM 593 N N . LEU A 1 81 ? 4.135 1.614 -13.707 1.00 91.88 81 LEU A N 1
ATOM 594 C CA . LEU A 1 81 ? 4.613 0.804 -14.825 1.00 91.88 81 LEU A CA 1
ATOM 595 C C . LEU A 1 81 ? 5.641 -0.218 -14.335 1.00 91.88 81 LEU A C 1
ATOM 597 O O . LEU A 1 81 ? 6.685 0.155 -13.798 1.00 91.88 81 LEU A O 1
ATOM 601 N N . LEU A 1 82 ? 5.375 -1.499 -14.586 1.00 91.62 82 LEU A N 1
ATOM 602 C CA . LEU A 1 82 ? 6.311 -2.588 -14.323 1.00 91.62 82 LEU A CA 1
ATOM 603 C C . LEU A 1 82 ? 6.994 -3.031 -15.624 1.00 91.62 82 LEU A C 1
ATOM 605 O O . LEU A 1 82 ? 6.342 -3.254 -16.641 1.00 91.62 82 LEU A O 1
ATOM 609 N N . SER A 1 83 ? 8.318 -3.186 -15.594 1.00 90.44 83 SER A N 1
ATOM 610 C CA . SER A 1 83 ? 9.082 -3.723 -16.725 1.00 90.44 83 SER A CA 1
ATOM 611 C C . SER A 1 83 ? 10.258 -4.575 -16.249 1.00 90.44 83 SER A C 1
ATOM 613 O O . SER A 1 83 ? 10.821 -4.339 -15.179 1.00 90.44 83 SER A O 1
ATOM 615 N N . GLY A 1 84 ? 10.625 -5.580 -17.045 1.00 88.38 84 GLY A N 1
ATOM 616 C CA . GLY A 1 84 ? 11.697 -6.521 -16.734 1.00 88.38 84 GLY A CA 1
ATOM 617 C C . GLY A 1 84 ? 12.118 -7.324 -17.964 1.00 88.38 84 GLY A C 1
ATOM 618 O O . GLY A 1 84 ? 11.355 -7.473 -18.917 1.00 88.38 84 GLY A O 1
ATOM 619 N N . GLY A 1 85 ? 13.354 -7.825 -17.965 1.00 86.81 85 GLY A N 1
ATOM 620 C CA . GLY A 1 85 ? 13.869 -8.628 -19.074 1.00 86.81 85 GLY A CA 1
ATOM 621 C C . GLY A 1 85 ? 13.133 -9.964 -19.185 1.00 86.81 85 GLY A C 1
ATOM 622 O O . GLY A 1 85 ? 13.136 -10.738 -18.234 1.00 86.81 85 GLY A O 1
ATOM 623 N N . GLY A 1 86 ? 12.523 -10.236 -20.342 1.00 84.31 86 GLY A N 1
ATOM 624 C CA . GLY A 1 86 ? 11.842 -11.508 -20.611 1.00 84.31 86 GLY A CA 1
ATOM 625 C C . GLY A 1 86 ? 10.492 -11.684 -19.908 1.00 84.31 86 GLY A C 1
ATOM 626 O O . GLY A 1 86 ? 10.003 -12.806 -19.829 1.00 84.31 86 GLY A O 1
ATOM 627 N N . VAL A 1 87 ? 9.890 -10.601 -19.407 1.00 89.38 87 VAL A N 1
ATOM 628 C CA . VAL A 1 87 ? 8.599 -10.628 -18.705 1.00 89.38 87 VAL A CA 1
ATOM 629 C C . VAL A 1 87 ? 7.542 -9.904 -19.528 1.00 89.38 87 VAL A C 1
ATOM 631 O O . VAL A 1 87 ? 7.800 -8.835 -20.077 1.00 89.38 87 VAL A O 1
ATOM 634 N N . SER A 1 88 ? 6.339 -10.468 -19.573 1.00 90.38 88 SER A N 1
ATOM 635 C CA . SER A 1 88 ? 5.136 -9.785 -20.043 1.00 90.38 88 SER A CA 1
ATOM 636 C C . SER A 1 88 ? 4.171 -9.646 -18.870 1.00 90.38 88 SER A C 1
ATOM 638 O O . SER A 1 88 ? 3.923 -10.618 -18.157 1.00 90.38 88 SER A O 1
ATOM 640 N N . VAL A 1 89 ? 3.674 -8.432 -18.639 1.00 91.00 89 VAL A N 1
ATOM 641 C CA . VAL A 1 89 ? 2.710 -8.148 -17.572 1.00 91.00 89 VAL A CA 1
ATOM 642 C C . VAL A 1 89 ? 1.314 -8.429 -18.115 1.00 91.00 89 VAL A C 1
ATOM 644 O O . VAL A 1 89 ? 0.878 -7.776 -19.059 1.00 91.00 89 VAL A O 1
ATOM 647 N N . VAL A 1 90 ? 0.637 -9.419 -17.535 1.00 92.19 90 VAL A N 1
ATOM 648 C CA . VAL A 1 90 ? -0.739 -9.790 -17.909 1.00 92.19 90 VAL A CA 1
ATOM 649 C C . VAL A 1 90 ? -1.750 -8.941 -17.144 1.00 92.19 90 VAL A C 1
ATOM 651 O O . VAL A 1 90 ? -2.701 -8.428 -17.722 1.00 92.19 90 VAL A O 1
ATOM 654 N N . GLU A 1 91 ? -1.522 -8.786 -15.845 1.00 89.94 91 GLU A N 1
ATOM 655 C CA . GLU A 1 91 ? -2.407 -8.092 -14.922 1.00 89.94 91 GLU A CA 1
ATOM 656 C C . GLU A 1 91 ? -1.564 -7.373 -13.869 1.00 89.94 91 GLU A C 1
ATOM 658 O O . GLU A 1 91 ? -0.501 -7.859 -13.468 1.00 89.94 91 GLU A O 1
ATOM 663 N N . GLN A 1 92 ? -2.046 -6.215 -13.429 1.00 89.44 92 GLN A N 1
ATOM 664 C CA . GLN A 1 92 ? -1.461 -5.448 -12.345 1.00 89.44 92 GLN A CA 1
ATOM 665 C C . GLN A 1 92 ? -2.591 -4.983 -11.435 1.00 89.44 92 GLN A C 1
ATOM 667 O O . GLN A 1 92 ? -3.444 -4.202 -11.850 1.00 89.44 92 GLN A O 1
ATOM 672 N N . ASN A 1 93 ? -2.569 -5.465 -10.198 1.00 89.56 93 ASN A N 1
ATOM 673 C CA . ASN A 1 93 ? -3.471 -5.030 -9.143 1.00 89.56 93 ASN A CA 1
ATOM 674 C C . ASN A 1 93 ? -2.677 -4.262 -8.092 1.00 89.56 93 ASN A C 1
ATOM 676 O O . ASN A 1 93 ? -1.490 -4.522 -7.881 1.00 89.56 93 ASN A O 1
ATOM 680 N N . PHE A 1 94 ? -3.335 -3.299 -7.458 1.00 86.81 94 PHE A N 1
ATOM 681 C CA . PHE A 1 94 ? -2.782 -2.565 -6.333 1.00 86.81 94 PHE A CA 1
ATOM 682 C C . PHE A 1 94 ? -3.677 -2.764 -5.121 1.00 86.81 94 PHE A C 1
ATOM 684 O O . PHE A 1 94 ? -4.788 -2.236 -5.065 1.00 86.81 94 PHE A O 1
ATOM 691 N N . ASP A 1 95 ? -3.161 -3.510 -4.153 1.00 81.00 95 ASP A N 1
ATOM 692 C CA . ASP A 1 95 ? -3.848 -3.756 -2.898 1.00 81.00 95 ASP A CA 1
ATOM 693 C C . ASP A 1 95 ? -3.459 -2.675 -1.894 1.00 81.00 95 ASP A C 1
ATOM 695 O O . ASP A 1 95 ? -2.402 -2.711 -1.259 1.00 81.00 95 ASP A O 1
ATOM 699 N N . PHE A 1 96 ? -4.330 -1.677 -1.766 1.00 68.62 96 PHE A N 1
ATOM 700 C CA . PHE A 1 96 ? -4.172 -0.609 -0.789 1.00 68.62 96 PHE A CA 1
ATOM 701 C C . PHE A 1 96 ? -4.676 -1.041 0.590 1.00 68.62 96 PHE A C 1
ATOM 703 O O . PHE A 1 96 ? -5.687 -0.544 1.082 1.00 68.62 96 PHE A O 1
ATOM 710 N N . ASP A 1 97 ? -3.986 -1.987 1.221 1.00 64.00 97 ASP A N 1
ATOM 711 C CA . ASP A 1 97 ? -4.306 -2.411 2.585 1.00 64.00 97 ASP A CA 1
ATOM 712 C C . ASP A 1 97 ? -3.408 -1.689 3.589 1.00 64.00 97 ASP A C 1
ATOM 714 O O . ASP A 1 97 ? -2.526 -2.270 4.226 1.00 64.00 97 ASP A O 1
ATOM 718 N N . LEU A 1 98 ? -3.597 -0.373 3.703 1.00 60.44 98 LEU A N 1
ATOM 719 C CA . LEU A 1 98 ? -2.985 0.344 4.810 1.00 60.44 98 LEU A CA 1
ATOM 720 C C . LEU A 1 98 ? -3.600 -0.182 6.102 1.00 60.44 98 LEU A C 1
ATOM 722 O O . LEU A 1 98 ? -4.770 0.091 6.353 1.00 60.44 98 LEU A O 1
ATOM 726 N N . LEU A 1 99 ? -2.791 -0.849 6.934 1.00 64.62 99 LEU A N 1
ATOM 727 C CA . LEU A 1 99 ? -3.078 -1.161 8.340 1.00 64.62 99 LEU A CA 1
ATOM 728 C C . LEU A 1 99 ? -3.184 0.134 9.163 1.00 64.62 99 LEU A C 1
ATOM 730 O O . LEU A 1 99 ? -2.389 0.420 10.055 1.00 64.62 99 LEU A O 1
ATOM 734 N N . THR A 1 100 ? -4.166 0.961 8.835 1.00 75.44 100 THR A N 1
ATOM 735 C CA . THR A 1 100 ? -4.564 2.107 9.641 1.00 75.44 100 THR A CA 1
ATOM 736 C C . THR A 1 100 ? -5.371 1.611 10.839 1.00 75.44 100 THR A C 1
ATOM 738 O O . THR A 1 100 ? -6.061 0.590 10.724 1.00 75.44 100 THR A O 1
ATOM 741 N N . PRO A 1 101 ? -5.371 2.338 11.973 1.00 81.50 101 PRO A N 1
ATOM 742 C CA . PRO A 1 101 ? -6.265 2.031 13.088 1.00 81.50 101 PRO A CA 1
ATOM 743 C C . PRO A 1 101 ? -7.718 1.850 12.630 1.00 81.50 101 PRO A C 1
ATOM 745 O O . PRO A 1 101 ? -8.395 0.925 13.065 1.00 81.50 101 PRO A O 1
ATOM 748 N N . GLN A 1 102 ? -8.161 2.674 11.678 1.00 83.31 102 GLN A N 1
ATOM 749 C CA . GLN A 1 102 ? -9.492 2.578 11.095 1.00 83.31 102 GLN A CA 1
ATOM 750 C C . GLN A 1 102 ? -9.704 1.270 10.315 1.00 83.31 102 GLN A C 1
ATOM 752 O O . GLN A 1 102 ? -10.649 0.552 10.617 1.00 83.31 102 GLN A O 1
ATOM 757 N N . SER A 1 103 ? -8.813 0.899 9.389 1.00 83.88 103 SER A N 1
ATOM 758 C CA . SER A 1 103 ? -8.926 -0.359 8.621 1.00 83.88 103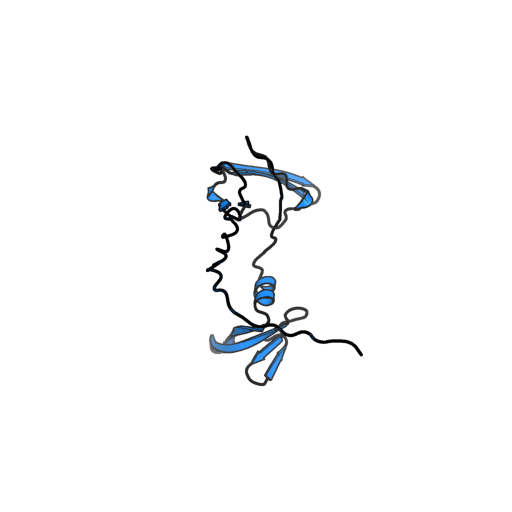 SER A CA 1
ATOM 759 C C . SER A 1 103 ? -8.924 -1.614 9.507 1.00 83.88 103 SER A C 1
ATOM 761 O O . SER A 1 103 ? -9.615 -2.596 9.231 1.00 83.88 103 SER A O 1
ATOM 763 N N . LEU A 1 104 ? -8.161 -1.581 10.606 1.00 85.31 104 LEU A N 1
ATOM 764 C CA . LEU A 1 104 ? -8.096 -2.657 11.587 1.00 85.31 104 LEU A CA 1
ATOM 765 C C . LEU A 1 104 ? -9.429 -2.804 12.319 1.00 85.31 104 LEU A C 1
ATOM 767 O O . LEU A 1 104 ? -9.923 -3.919 12.483 1.00 85.31 104 LEU A O 1
ATOM 771 N N . LEU A 1 105 ? -10.023 -1.678 12.718 1.00 88.56 105 LEU A N 1
ATOM 772 C CA . LEU A 1 105 ? -11.341 -1.641 13.337 1.00 88.56 105 LEU A CA 1
ATOM 773 C C . LEU A 1 105 ? -12.441 -2.060 12.345 1.00 88.56 105 LEU A C 1
ATOM 775 O O . LEU A 1 105 ? -13.313 -2.844 12.705 1.00 88.56 105 LEU A O 1
ATOM 779 N N . GLU A 1 106 ? -12.371 -1.636 11.082 1.00 88.25 106 GLU A N 1
ATOM 780 C CA . GLU A 1 106 ? -13.305 -2.049 10.022 1.00 88.25 106 GLU A CA 1
ATOM 781 C C . GLU A 1 106 ? -13.288 -3.572 9.810 1.00 88.25 106 GLU A C 1
ATOM 783 O O . GLU A 1 106 ? -14.341 -4.210 9.764 1.00 88.25 106 GLU A O 1
ATOM 788 N N . LYS A 1 107 ? -12.101 -4.192 9.784 1.00 87.81 107 LYS A N 1
ATOM 789 C CA . LYS A 1 107 ? -11.949 -5.658 9.708 1.00 87.81 107 LYS A CA 1
ATOM 790 C C . LYS A 1 107 ? -12.400 -6.390 10.976 1.00 87.81 107 LYS A C 1
ATOM 792 O O . LYS A 1 107 ? -12.668 -7.597 10.928 1.00 87.81 107 LYS A O 1
ATOM 797 N N . ALA A 1 108 ? -12.460 -5.686 12.104 1.00 89.50 108 ALA A N 1
ATOM 798 C CA . ALA A 1 108 ? -12.890 -6.218 13.389 1.00 89.50 108 ALA A CA 1
ATOM 799 C C . ALA A 1 108 ? -14.406 -6.097 13.630 1.00 89.50 108 ALA A C 1
ATOM 801 O O . ALA A 1 108 ? -14.883 -6.591 14.651 1.00 89.50 108 ALA A O 1
ATOM 802 N N . ILE A 1 109 ? -15.183 -5.504 12.713 1.00 93.31 109 ILE A N 1
ATOM 803 C CA . ILE A 1 109 ? -16.649 -5.464 12.827 1.00 93.31 109 ILE A CA 1
ATOM 804 C C . ILE A 1 109 ? -17.206 -6.894 12.911 1.00 93.31 109 ILE A C 1
ATOM 806 O O . ILE A 1 109 ? -16.848 -7.780 12.135 1.00 93.31 109 ILE A O 1
ATOM 810 N N . GLY A 1 110 ? -18.087 -7.122 13.882 1.00 91.88 110 GLY A N 1
ATOM 811 C CA . GLY A 1 110 ? -18.678 -8.420 14.195 1.00 91.88 110 GLY A CA 1
ATOM 812 C C . GLY A 1 110 ? -17.759 -9.362 14.975 1.00 91.88 110 GLY A C 1
ATOM 813 O O . GLY A 1 110 ? -18.197 -10.451 15.342 1.00 91.88 110 GLY A O 1
ATOM 814 N N . ARG A 1 111 ? -16.510 -8.968 15.253 1.00 92.88 111 ARG A N 1
ATOM 815 C CA . ARG A 1 111 ? -15.562 -9.754 16.050 1.00 92.88 111 ARG A CA 1
ATOM 816 C C . ARG A 1 111 ? -15.529 -9.273 17.495 1.00 92.88 111 ARG A C 1
ATOM 818 O O . ARG A 1 111 ? -15.880 -8.136 17.813 1.00 92.88 111 ARG A O 1
ATOM 825 N N . GLU A 1 112 ? -15.091 -10.172 18.365 1.00 92.75 112 GLU A N 1
ATOM 826 C CA . GLU A 1 112 ? -14.810 -9.865 19.760 1.00 92.75 112 GLU A CA 1
ATOM 827 C C . GLU A 1 112 ? -13.479 -9.107 19.871 1.00 92.75 112 GLU A C 1
ATOM 829 O O . GLU A 1 112 ? -12.462 -9.518 19.308 1.00 92.75 112 GLU A O 1
ATOM 834 N N . VAL A 1 113 ? -13.502 -7.980 20.577 1.00 92.31 113 VAL A N 1
ATOM 835 C CA . VAL A 1 113 ? -12.360 -7.100 20.821 1.00 92.31 113 VAL A CA 1
ATOM 836 C C . VAL A 1 113 ? -12.223 -6.834 22.320 1.00 92.31 113 VAL A C 1
ATOM 838 O O . VAL A 1 113 ? -13.211 -6.806 23.058 1.00 92.31 113 VAL A O 1
ATOM 841 N N . ARG A 1 114 ? -10.984 -6.632 22.779 1.00 91.69 114 ARG A N 1
ATOM 842 C CA . ARG A 1 114 ? -10.696 -6.216 24.157 1.00 91.69 114 ARG A CA 1
ATOM 843 C C . ARG A 1 114 ? -10.518 -4.707 24.211 1.00 91.69 114 ARG A C 1
ATOM 845 O O . ARG A 1 114 ? -9.726 -4.156 23.452 1.00 91.69 114 ARG A O 1
ATOM 852 N N . ILE A 1 115 ? -11.237 -4.073 25.123 1.00 88.88 115 ILE A N 1
ATOM 853 C CA . ILE A 1 115 ? -11.142 -2.654 25.437 1.00 88.88 115 ILE A CA 1
ATOM 854 C C . ILE A 1 115 ? -10.316 -2.522 26.712 1.00 88.88 115 ILE A C 1
ATOM 856 O O . ILE A 1 115 ? -10.613 -3.184 27.703 1.00 88.88 115 ILE A O 1
ATOM 860 N N . VAL A 1 116 ? -9.288 -1.678 26.681 1.00 89.50 116 VAL A N 1
ATOM 861 C CA . VAL A 1 116 ? -8.447 -1.375 27.844 1.00 89.50 116 VAL A CA 1
ATOM 862 C C . VAL A 1 116 ? -8.711 0.068 28.247 1.00 89.50 116 VAL A C 1
ATOM 864 O O . VAL A 1 116 ? -8.557 0.965 27.422 1.00 89.50 116 VAL A O 1
ATOM 867 N N . ARG A 1 117 ? -9.134 0.284 29.493 1.00 85.31 117 ARG A N 1
ATOM 868 C CA . ARG A 1 117 ? -9.369 1.609 30.075 1.00 85.31 117 ARG A CA 1
ATOM 869 C C . ARG A 1 117 ? -8.437 1.804 31.251 1.00 85.31 117 ARG A C 1
ATOM 871 O O . ARG A 1 117 ? -8.566 1.104 32.249 1.00 85.31 117 ARG A O 1
ATOM 878 N N . THR A 1 118 ? -7.544 2.773 31.153 1.00 87.12 118 THR A N 1
ATOM 879 C CA . THR A 1 118 ? -6.656 3.119 32.261 1.00 87.12 118 THR A CA 1
ATOM 880 C C . THR A 1 118 ? -7.350 4.125 33.170 1.00 87.12 118 THR A C 1
ATOM 882 O O . THR A 1 118 ? -7.797 5.184 32.724 1.00 87.12 118 THR A O 1
ATOM 885 N N . HIS A 1 119 ? -7.458 3.803 34.456 1.00 83.94 119 HIS A N 1
ATOM 886 C CA . HIS A 1 119 ? -8.071 4.690 35.434 1.00 83.94 119 HIS A CA 1
ATOM 887 C C . HIS A 1 119 ? -7.165 5.922 35.650 1.00 83.94 119 HIS A C 1
ATOM 889 O O . HIS A 1 119 ? -6.005 5.756 36.034 1.00 83.94 119 HIS A O 1
ATOM 895 N N . PRO A 1 120 ? -7.648 7.162 35.445 1.00 80.25 120 PRO A N 1
ATOM 896 C CA . PRO A 1 120 ? -6.784 8.348 35.382 1.00 80.25 120 PRO A CA 1
ATOM 897 C C . PRO A 1 120 ? -6.093 8.691 36.711 1.00 80.25 120 PRO A C 1
ATOM 899 O O . PRO A 1 120 ? -5.050 9.338 36.709 1.00 80.25 120 PRO A O 1
ATOM 902 N N . GLU A 1 121 ? -6.661 8.259 37.840 1.00 83.75 121 GLU A N 1
ATOM 903 C CA . GLU A 1 121 ? -6.131 8.542 39.183 1.00 83.75 121 GLU A CA 1
ATOM 904 C C . GLU A 1 121 ? -5.240 7.424 39.748 1.00 83.75 121 GLU A C 1
ATOM 906 O O . GLU A 1 121 ? -4.300 7.711 40.486 1.00 83.75 121 GLU A O 1
ATOM 911 N N . THR A 1 122 ? -5.521 6.157 39.422 1.00 85.75 122 THR A N 1
ATOM 912 C CA . THR A 1 122 ? -4.810 4.995 39.993 1.00 85.75 122 THR A CA 1
ATOM 913 C C . THR A 1 122 ? -3.839 4.347 39.008 1.00 85.75 122 THR A C 1
ATOM 915 O O . THR A 1 122 ? -2.937 3.631 39.434 1.00 85.75 122 THR A O 1
ATOM 918 N N . GLY A 1 123 ? -3.992 4.601 37.703 1.00 84.12 123 GL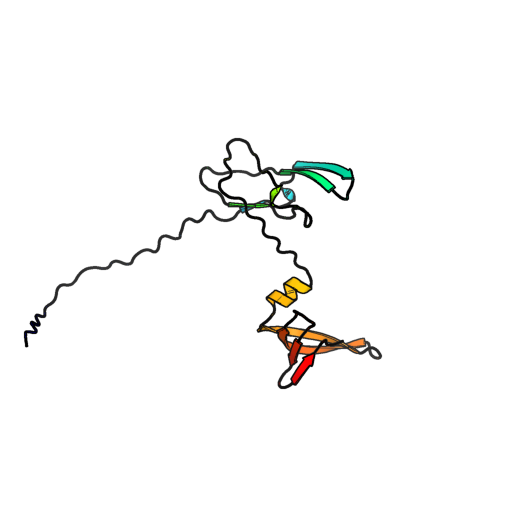Y A N 1
ATOM 919 C CA . GLY A 1 123 ? -3.187 3.988 36.645 1.00 84.12 123 GLY A CA 1
ATOM 920 C C . GLY A 1 123 ? -3.484 2.506 36.407 1.00 84.12 123 GLY A C 1
ATOM 921 O O . GLY A 1 123 ? -2.761 1.864 35.652 1.00 84.12 123 GLY A O 1
ATOM 922 N N . GLU A 1 124 ? -4.513 1.948 37.048 1.00 88.38 124 GLU A N 1
ATOM 923 C CA . GLU A 1 124 ? -4.911 0.555 36.847 1.00 88.38 124 GLU A CA 1
ATOM 924 C C . GLU A 1 124 ? -5.698 0.387 35.544 1.00 88.38 124 GLU A C 1
ATOM 926 O O . GLU A 1 124 ? -6.578 1.192 35.224 1.00 88.38 124 GLU A O 1
ATOM 931 N N . ASP A 1 125 ? -5.402 -0.687 34.813 1.00 88.19 125 ASP A N 1
ATOM 932 C CA . ASP A 1 125 ? -6.088 -1.035 33.573 1.00 88.19 125 ASP A CA 1
ATOM 933 C C . ASP A 1 125 ? -7.323 -1.901 33.852 1.00 88.19 125 ASP A C 1
ATOM 935 O O . ASP A 1 125 ? -7.231 -3.033 34.333 1.00 88.19 125 ASP A O 1
ATOM 939 N N . LEU A 1 126 ? -8.494 -1.394 33.476 1.00 87.88 126 LEU A N 1
ATOM 940 C CA . LEU A 1 126 ? -9.725 -2.163 33.373 1.00 87.88 126 LEU A CA 1
ATOM 941 C C . LEU A 1 126 ? -9.820 -2.747 31.960 1.00 87.88 126 LEU A C 1
ATOM 943 O O . LEU A 1 126 ? -9.924 -2.009 30.978 1.00 87.88 126 LEU A O 1
ATOM 947 N N . VAL A 1 127 ? -9.807 -4.075 31.854 1.00 89.81 127 VAL A N 1
ATOM 948 C CA . VAL A 1 127 ? -9.957 -4.774 30.573 1.00 89.81 127 VAL A CA 1
ATOM 949 C C . VAL A 1 127 ? -11.365 -5.344 30.462 1.00 89.81 127 VAL A C 1
ATOM 951 O O . VAL A 1 127 ? -11.736 -6.245 31.212 1.00 89.81 127 VAL A O 1
ATOM 954 N N . GLU A 1 128 ? -12.137 -4.853 29.498 1.00 90.38 128 GLU A N 1
ATOM 955 C CA . GLU A 1 128 ? -13.470 -5.362 29.174 1.00 90.38 128 GLU A CA 1
ATOM 956 C C . GLU A 1 128 ? -13.478 -5.999 27.784 1.00 90.38 128 GLU A C 1
ATOM 958 O O . GLU A 1 128 ? -12.702 -5.640 26.900 1.00 90.38 128 GLU A O 1
ATOM 963 N N . THR A 1 129 ? -14.357 -6.974 27.581 1.00 92.25 129 THR A N 1
ATOM 964 C CA . THR A 1 129 ? -14.502 -7.669 26.298 1.00 92.25 129 THR A CA 1
ATOM 965 C C . THR A 1 129 ? -15.853 -7.328 25.689 1.00 92.25 129 THR A C 1
ATOM 967 O O . THR A 1 129 ? -16.867 -7.332 26.387 1.00 92.25 129 THR A O 1
ATOM 970 N N . GLY A 1 130 ? -15.876 -7.023 24.393 1.00 92.88 130 GLY A N 1
ATOM 971 C CA . GLY A 1 130 ? -17.102 -6.670 23.688 1.00 92.88 130 GLY A CA 1
ATOM 972 C C . GLY A 1 130 ? -17.034 -6.949 22.193 1.00 92.88 130 GLY A C 1
ATOM 973 O O . GLY A 1 130 ? -15.970 -7.184 21.632 1.00 92.88 130 GLY A O 1
ATOM 974 N N . THR A 1 131 ? -18.183 -6.926 21.527 1.00 94.38 131 THR A N 1
ATOM 975 C CA . THR A 1 131 ? -18.274 -7.069 20.070 1.00 94.38 131 THR A CA 1
ATOM 976 C C . THR A 1 131 ? -18.290 -5.697 19.416 1.00 94.38 131 THR A C 1
ATOM 978 O O . THR A 1 131 ? -19.122 -4.855 19.764 1.00 94.38 131 THR A O 1
ATOM 981 N N . LEU A 1 132 ? -17.415 -5.477 18.437 1.00 93.06 132 LEU A N 1
ATOM 982 C CA . LEU A 1 132 ? -17.421 -4.250 17.644 1.00 93.06 132 LEU A CA 1
ATOM 983 C C . LEU A 1 132 ? -18.559 -4.299 16.623 1.00 93.06 132 LEU A C 1
ATOM 985 O O . LEU A 1 132 ? -18.610 -5.196 15.788 1.00 93.06 132 LEU A O 1
ATOM 989 N N . LEU A 1 133 ? -19.492 -3.354 16.692 1.00 92.00 133 LEU A N 1
ATOM 990 C CA . LEU A 1 133 ? -20.672 -3.326 15.827 1.00 92.00 133 LEU A CA 1
ATOM 991 C C . LEU A 1 133 ? -20.522 -2.358 14.652 1.00 92.00 133 LEU A C 1
ATOM 993 O O . LEU A 1 133 ? -21.049 -2.629 13.577 1.00 92.00 133 LEU A O 1
ATOM 997 N N . SER A 1 134 ? -19.851 -1.222 14.850 1.00 91.88 134 SER A N 1
ATOM 998 C CA . SER A 1 134 ? -19.674 -0.206 13.808 1.00 91.88 134 SER A CA 1
ATOM 999 C C . SER A 1 134 ? -18.516 0.734 14.124 1.00 91.88 134 SER A C 1
ATOM 1001 O O . SER A 1 134 ? -18.162 0.922 15.288 1.00 91.88 134 SER A O 1
ATOM 1003 N N . VAL A 1 135 ? -17.945 1.310 13.066 1.00 89.88 135 VAL A N 1
ATOM 1004 C CA . VAL A 1 135 ? -16.821 2.266 13.099 1.00 89.88 135 VAL A CA 1
ATOM 1005 C C . VAL A 1 135 ? -17.021 3.442 12.131 1.00 89.88 135 VAL A C 1
ATOM 1007 O O . VAL A 1 135 ? -16.183 4.333 12.064 1.00 89.88 135 VAL A O 1
ATOM 1010 N N . ALA A 1 136 ? -18.125 3.462 11.370 1.00 81.50 136 ALA A N 1
ATOM 1011 C CA . ALA A 1 136 ? -18.312 4.380 10.241 1.00 81.50 136 ALA A CA 1
ATOM 1012 C C . ALA A 1 136 ? -18.524 5.850 10.652 1.00 81.50 136 ALA A C 1
ATOM 1014 O O . ALA A 1 136 ? -18.141 6.749 9.917 1.00 81.50 136 ALA A O 1
ATOM 1015 N N . ASN A 1 137 ? -19.138 6.095 11.815 1.00 79.44 137 ASN A N 1
ATOM 1016 C CA . ASN A 1 137 ? -19.431 7.436 12.349 1.00 79.44 137 ASN A CA 1
ATOM 1017 C C . ASN A 1 137 ? -19.107 7.508 13.852 1.00 79.44 137 ASN A C 1
ATOM 1019 O O . ASN A 1 137 ? -19.854 8.089 14.640 1.00 79.44 137 ASN A O 1
ATOM 1023 N N . GLY A 1 138 ? -18.022 6.844 14.251 1.00 82.19 138 GLY A N 1
ATOM 1024 C CA . GLY A 1 138 ? -17.696 6.571 15.648 1.00 82.19 138 GLY A CA 1
ATOM 1025 C C . GLY A 1 138 ? -17.739 5.080 15.975 1.00 82.19 138 GLY A C 1
ATOM 1026 O O . GLY A 1 138 ? -18.269 4.272 15.209 1.00 82.19 138 GLY A O 1
ATOM 1027 N N . ILE A 1 139 ? -17.146 4.721 17.110 1.00 89.50 139 ILE A N 1
ATOM 1028 C CA . ILE A 1 139 ? -16.984 3.337 17.561 1.00 89.50 139 ILE A CA 1
ATOM 1029 C C . ILE A 1 139 ? -18.240 2.921 18.327 1.00 89.50 139 ILE A C 1
ATOM 1031 O O . ILE A 1 139 ? -18.616 3.564 19.305 1.00 89.50 139 ILE A O 1
ATOM 1035 N N . VAL A 1 140 ? -18.878 1.832 17.901 1.00 91.94 140 VAL A N 1
ATOM 1036 C CA . VAL A 1 140 ? -20.043 1.245 18.574 1.00 91.94 140 VAL A CA 1
ATOM 1037 C C . VAL A 1 140 ? -19.692 -0.153 19.050 1.00 91.94 140 VAL A C 1
ATOM 1039 O O . VAL A 1 140 ? -19.365 -1.019 18.238 1.00 91.94 140 VAL A O 1
ATOM 1042 N N . LEU A 1 141 ? -19.797 -0.391 20.354 1.00 92.56 141 LEU A N 1
ATOM 1043 C CA . LEU A 1 141 ? -19.463 -1.668 20.983 1.00 92.56 141 LEU A CA 1
ATOM 1044 C C . LEU A 1 141 ? -20.675 -2.247 21.706 1.00 92.56 141 LEU A C 1
ATOM 1046 O O . LEU A 1 141 ? -21.470 -1.516 22.294 1.00 92.56 141 LEU A O 1
ATOM 1050 N N . ARG A 1 142 ? -20.787 -3.574 21.704 1.00 92.12 142 ARG A N 1
ATOM 1051 C CA . ARG A 1 142 ? -21.667 -4.322 22.604 1.00 92.12 142 ARG A CA 1
ATOM 1052 C C . ARG A 1 142 ? -20.827 -4.972 23.690 1.00 92.12 142 ARG A C 1
ATOM 1054 O O . ARG A 1 142 ? -19.995 -5.816 23.376 1.00 92.12 142 ARG A O 1
ATOM 1061 N N . ILE A 1 143 ? -21.068 -4.616 24.944 1.00 91.38 143 ILE A N 1
ATOM 1062 C CA . ILE A 1 143 ? -20.395 -5.207 26.107 1.00 91.38 143 ILE A CA 1
ATOM 1063 C C . ILE A 1 143 ? -21.476 -5.889 26.943 1.00 91.38 143 ILE A C 1
ATOM 1065 O O . ILE A 1 143 ? -22.296 -5.215 27.565 1.00 91.38 143 ILE A O 1
ATOM 1069 N N . GLY A 1 144 ? -21.533 -7.223 26.915 1.00 88.44 144 GLY A N 1
ATOM 1070 C CA . GLY A 1 144 ? -22.669 -7.963 27.476 1.00 88.44 144 GLY A CA 1
ATOM 1071 C C . GLY A 1 144 ? -23.995 -7.499 26.856 1.00 88.44 144 GLY A C 1
ATOM 1072 O O . GLY A 1 144 ? -24.158 -7.550 25.636 1.00 88.44 144 GLY A O 1
ATOM 1073 N N . ASP A 1 145 ? -24.906 -6.989 27.688 1.00 88.88 145 ASP A N 1
ATOM 1074 C CA . ASP A 1 145 ? -26.247 -6.545 27.276 1.00 88.88 145 ASP A CA 1
ATOM 1075 C C . ASP A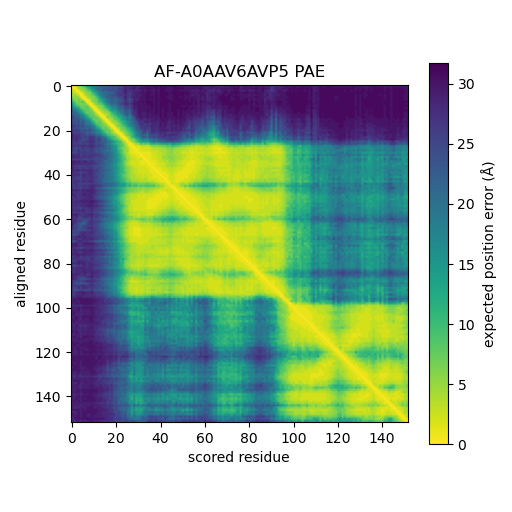 1 145 ? -26.357 -5.039 26.960 1.00 88.88 145 ASP A C 1
ATOM 1077 O O . ASP A 1 145 ? -27.434 -4.563 26.595 1.00 88.88 145 ASP A O 1
ATOM 1081 N N . ARG A 1 146 ? -25.269 -4.262 27.086 1.00 91.56 146 ARG A N 1
ATOM 1082 C CA . ARG A 1 146 ? -25.274 -2.806 26.835 1.00 91.56 146 ARG A CA 1
ATOM 1083 C C . ARG A 1 146 ? -24.558 -2.429 25.537 1.00 91.56 146 ARG A C 1
ATOM 1085 O O . ARG A 1 146 ? -23.607 -3.092 25.123 1.00 91.56 146 ARG A O 1
ATOM 1092 N N . ILE A 1 147 ? -25.011 -1.336 24.918 1.00 91.25 147 ILE A N 1
ATOM 1093 C CA . ILE A 1 147 ? -24.382 -0.711 23.747 1.00 91.25 147 ILE A CA 1
ATOM 1094 C C . ILE A 1 147 ? -23.692 0.577 24.186 1.00 91.25 147 ILE A C 1
ATOM 1096 O O . ILE A 1 147 ? -24.308 1.405 24.854 1.00 91.25 147 ILE A O 1
ATOM 1100 N N . GLU A 1 148 ? -22.437 0.752 23.789 1.00 88.38 148 GLU A N 1
ATOM 1101 C CA . GLU A 1 148 ? -21.641 1.937 24.096 1.00 88.38 148 GLU A CA 1
ATOM 1102 C C . GLU A 1 148 ? -21.183 2.622 22.806 1.00 88.38 148 GLU A C 1
ATOM 1104 O O . GLU A 1 148 ? -20.820 1.959 21.831 1.00 88.38 148 GLU A O 1
ATOM 1109 N N . LEU A 1 149 ? -21.247 3.954 22.802 1.00 87.56 149 LEU A N 1
ATOM 1110 C CA . LEU A 1 149 ? -20.920 4.815 21.669 1.00 87.56 149 LEU A CA 1
ATOM 1111 C C . LEU A 1 149 ? -19.703 5.656 22.041 1.00 87.56 149 LEU A C 1
ATOM 1113 O O . LEU A 1 149 ? -19.750 6.338 23.060 1.00 87.56 149 LEU A O 1
ATOM 1117 N N . ASN A 1 150 ? -18.666 5.638 21.204 1.00 80.38 150 ASN A N 1
ATOM 1118 C CA . ASN A 1 150 ? -17.421 6.388 21.388 1.00 80.38 150 ASN A CA 1
ATOM 1119 C C . ASN A 1 150 ? -16.890 6.282 22.826 1.00 80.38 150 ASN A C 1
ATOM 1121 O O . ASN A 1 150 ? -16.876 7.290 23.538 1.00 80.38 150 ASN A O 1
ATOM 1125 N N . PRO A 1 151 ? -16.507 5.069 23.271 1.00 72.81 151 PRO A N 1
ATOM 1126 C CA . PRO A 1 151 ? -15.881 4.920 24.578 1.00 72.81 151 PRO A CA 1
ATOM 1127 C C . PRO A 1 151 ? -14.651 5.845 24.679 1.00 72.81 151 PRO A C 1
ATOM 1129 O O . PRO A 1 151 ? -13.987 6.067 23.660 1.00 72.81 151 PRO A O 1
ATOM 1132 N N . PRO A 1 152 ? -14.390 6.402 25.873 1.00 60.94 152 PRO A N 1
ATOM 1133 C CA . PRO A 1 152 ? -13.296 7.340 26.108 1.00 60.94 152 PRO A CA 1
ATOM 1134 C C . PRO A 1 152 ? -11.912 6.705 25.941 1.00 60.94 152 PRO A C 1
ATOM 1136 O O . PRO A 1 152 ? -11.792 5.471 26.134 1.00 60.94 152 PRO A O 1
#

Sequence (152 aa):
MSCFERTSAGALAALALALAAPDAGAQERAVPPENQTAVAVTIYNENLALVKDRRRVDLTGGLQRLSFIDVSAQIRPETALLSGGGVSVVEQNFDFDLLTPQSLLEKAIGREVRIVRTHPETGEDLVETGTLLSVANGIVLRIGDRIELNPP